Protein AF-G7KE74-F1 (afdb_monomer_lite)

pLDDT: mean 71.73, std 18.77, range [30.53, 92.88]

Radius of gyration: 24.21 Å; chains: 1; bounding box: 64×59×41 Å

Secondary structure (DSSP, 8-state):
---------------------SHHHHHHHHHTT-PPPPP--TTTTTSEEEEEGGG-TT-EEEEE-HHHHHHHHHHHHHHHHHHHHTS---

Foldseek 3Di:
DDDDDDDPDPPPPPPPPPPPPCVVVVVVCVVVVVDDDPDDDCVVVVQKDWDADVPDPVRTDIDHDPVVVVVVCVVVVVVVVVVVVPPPPD

Organism: Medicago truncatula (NCBI:txid3880)

Sequence (90 aa):
MKPNKKHGFCFLRSWQSPTPSLQPIKKYIDLHKIHPREKEELVEKKLVCIELEAGNRLLPKIYLESNVFQELCTPWKDMLVLKLLWKPLD

Structure (mmCIF, N/CA/C/O backbone):
data_AF-G7KE74-F1
#
_entry.id   AF-G7KE74-F1
#
loop_
_atom_site.group_PDB
_atom_site.id
_atom_site.type_symbol
_atom_site.label_atom_id
_atom_site.label_alt_id
_atom_site.label_comp_id
_atom_site.label_asym_id
_atom_site.lab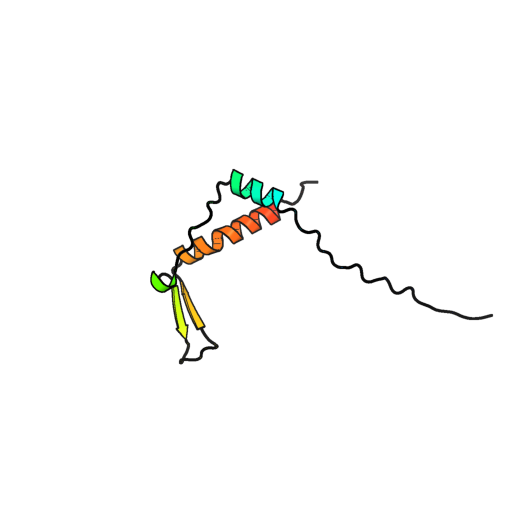el_entity_id
_atom_site.label_seq_id
_atom_site.pdbx_PDB_ins_code
_atom_site.Cartn_x
_atom_site.Cartn_y
_atom_site.Cartn_z
_atom_site.occupancy
_atom_site.B_iso_or_equiv
_atom_site.auth_seq_id
_atom_site.auth_comp_id
_atom_site.auth_asym_id
_atom_site.auth_atom_id
_atom_site.pdbx_PDB_model_num
ATOM 1 N N . MET A 1 1 ? 51.622 -44.399 16.643 1.00 30.53 1 MET A N 1
ATOM 2 C CA . MET A 1 1 ? 50.497 -44.534 17.600 1.00 30.53 1 MET A CA 1
ATOM 3 C C . MET A 1 1 ? 49.990 -43.138 17.953 1.00 30.53 1 MET A C 1
ATOM 5 O O . MET A 1 1 ? 50.829 -42.376 18.392 1.00 30.53 1 MET A O 1
ATOM 9 N N . LYS A 1 2 ? 48.683 -42.876 17.705 1.00 36.75 2 LYS A N 1
ATOM 10 C CA . LYS A 1 2 ? 47.711 -41.840 18.197 1.00 36.75 2 LYS A CA 1
ATOM 11 C C . LYS A 1 2 ? 48.185 -40.395 18.530 1.00 36.75 2 LYS A C 1
ATOM 13 O O . LYS A 1 2 ? 49.314 -40.241 18.962 1.00 36.75 2 LYS A O 1
ATOM 18 N N . PRO A 1 3 ? 47.297 -39.366 18.587 1.00 41.78 3 PRO A N 1
ATOM 19 C CA . PRO A 1 3 ? 45.934 -39.153 18.033 1.00 41.78 3 PRO A CA 1
ATOM 20 C C . PRO A 1 3 ? 45.829 -37.814 17.223 1.00 41.78 3 PRO A C 1
ATOM 22 O O . PRO A 1 3 ? 46.708 -36.972 17.297 1.00 41.78 3 PRO A O 1
ATOM 25 N N . ASN A 1 4 ? 44.910 -37.624 16.268 1.00 33.81 4 ASN A N 1
ATOM 26 C CA . ASN A 1 4 ? 43.472 -37.272 16.332 1.00 33.81 4 ASN A CA 1
ATOM 27 C C . ASN A 1 4 ? 43.117 -35.801 16.687 1.00 33.81 4 ASN A C 1
ATOM 29 O O . ASN A 1 4 ? 43.432 -35.327 17.772 1.00 33.81 4 ASN A O 1
ATOM 33 N N . LYS A 1 5 ? 42.306 -35.201 15.790 1.00 48.22 5 LYS A N 1
ATOM 34 C CA . LYS A 1 5 ? 41.381 -34.051 15.925 1.00 48.22 5 LYS A CA 1
ATOM 35 C C . LYS A 1 5 ? 41.960 -32.691 16.320 1.00 48.22 5 LYS A C 1
ATOM 37 O O . LYS A 1 5 ? 42.197 -32.463 17.496 1.00 48.22 5 LYS A O 1
ATOM 42 N N . LYS A 1 6 ? 41.861 -31.722 15.396 1.00 43.41 6 LYS A N 1
ATOM 43 C CA . LYS A 1 6 ? 40.921 -30.591 15.553 1.00 43.41 6 LYS A CA 1
ATOM 44 C C . LYS A 1 6 ? 40.282 -30.266 14.206 1.00 43.41 6 LYS A C 1
ATOM 46 O O . LYS A 1 6 ? 40.964 -30.081 13.207 1.00 43.41 6 LYS A O 1
ATOM 51 N N . HIS A 1 7 ? 38.956 -30.293 14.198 1.00 42.16 7 HIS A N 1
ATOM 52 C CA . HIS A 1 7 ? 38.126 -29.833 13.097 1.00 42.16 7 HIS A CA 1
ATOM 53 C C . HIS A 1 7 ? 38.470 -28.368 12.832 1.00 42.16 7 HIS A C 1
ATOM 55 O O . HIS A 1 7 ? 38.395 -27.545 13.746 1.00 42.16 7 HIS A O 1
ATOM 61 N N . GLY A 1 8 ? 38.876 -28.061 11.602 1.00 36.41 8 GLY A N 1
ATOM 62 C CA . GLY A 1 8 ? 38.918 -26.686 11.136 1.00 36.41 8 GLY A CA 1
ATOM 63 C C . GLY A 1 8 ? 37.491 -26.162 11.168 1.00 36.41 8 GLY A C 1
ATOM 64 O O . GLY A 1 8 ? 36.659 -26.580 10.369 1.00 36.41 8 GLY A O 1
ATOM 65 N N . PHE A 1 9 ? 37.197 -25.305 12.141 1.00 38.31 9 PHE A N 1
ATOM 66 C CA . PHE A 1 9 ? 36.018 -24.458 12.108 1.00 38.31 9 PHE A CA 1
ATOM 67 C C . PHE A 1 9 ? 36.071 -23.683 10.790 1.00 38.31 9 PHE A C 1
ATOM 69 O O . PHE A 1 9 ? 36.943 -22.834 10.605 1.00 38.31 9 PHE A O 1
ATOM 76 N N . CYS A 1 10 ? 35.171 -24.006 9.860 1.00 43.81 10 CYS A N 1
ATOM 77 C CA . CYS A 1 10 ? 34.909 -23.158 8.711 1.00 43.81 10 CYS A CA 1
ATOM 78 C C . CYS A 1 10 ? 34.462 -21.803 9.260 1.00 43.81 10 CYS A C 1
ATOM 80 O O . CYS A 1 10 ? 33.367 -21.664 9.802 1.00 43.81 10 CYS A O 1
ATOM 82 N N . PHE A 1 11 ? 35.384 -20.849 9.180 1.00 38.28 11 PHE A N 1
ATOM 83 C CA . PHE A 1 11 ? 35.214 -19.444 9.504 1.00 38.28 11 PHE A CA 1
ATOM 84 C C . PHE A 1 11 ? 33.869 -18.969 8.947 1.00 38.28 11 PHE A C 1
ATOM 86 O O . PHE A 1 11 ? 33.589 -19.188 7.764 1.00 38.28 11 PHE A O 1
ATOM 93 N N . LEU A 1 12 ? 33.034 -18.350 9.788 1.00 43.50 12 LEU A N 1
ATOM 94 C CA . LEU A 1 12 ? 31.845 -17.646 9.327 1.00 43.50 12 LEU A CA 1
ATOM 95 C C . LEU A 1 12 ? 32.281 -16.693 8.206 1.00 43.50 12 LEU A C 1
ATOM 97 O O . LEU A 1 12 ? 32.922 -15.677 8.471 1.00 43.50 12 LEU A O 1
ATOM 101 N N . 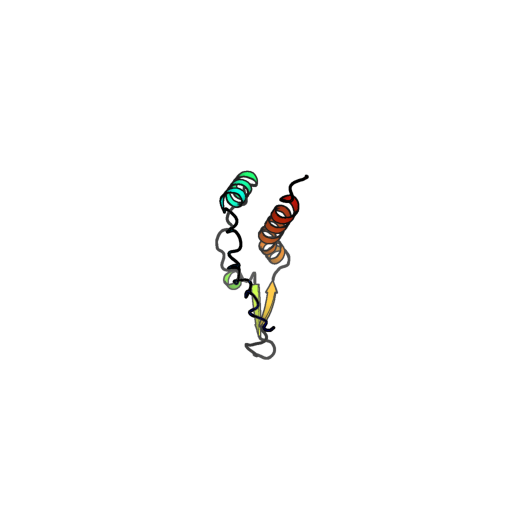ARG A 1 13 ? 31.937 -17.010 6.951 1.00 39.84 13 ARG A N 1
ATOM 102 C CA . ARG A 1 13 ? 31.852 -15.984 5.914 1.00 39.84 13 ARG A CA 1
ATOM 103 C C . ARG A 1 13 ? 30.862 -14.970 6.460 1.00 39.84 13 ARG A C 1
ATOM 105 O O . ARG A 1 13 ? 29.699 -15.313 6.679 1.00 39.84 13 ARG A O 1
ATOM 112 N N . SER A 1 14 ? 31.332 -13.752 6.707 1.00 42.97 14 SER A N 1
ATOM 113 C CA . SER A 1 14 ? 30.438 -12.616 6.834 1.00 42.97 14 SER A CA 1
ATOM 114 C C . SER A 1 14 ? 29.481 -12.693 5.650 1.00 42.97 14 SER A C 1
ATOM 116 O O . SER A 1 14 ? 29.890 -12.708 4.488 1.00 42.97 14 SER A O 1
ATOM 118 N N . TRP A 1 15 ? 28.190 -12.812 5.932 1.00 38.03 15 TRP A N 1
ATOM 119 C CA . TRP A 1 15 ? 27.159 -12.529 4.947 1.00 38.03 15 TRP A CA 1
ATOM 120 C C . TRP A 1 15 ? 27.186 -11.017 4.692 1.00 38.03 15 TRP A C 1
ATOM 122 O O . TRP A 1 15 ? 26.292 -10.280 5.092 1.00 38.03 15 TRP A O 1
ATOM 132 N N . GLN A 1 16 ? 28.252 -10.517 4.065 1.00 43.56 16 GLN A N 1
ATOM 133 C CA . GLN A 1 16 ? 28.156 -9.283 3.308 1.00 43.56 16 GLN A CA 1
ATOM 134 C C . GLN A 1 16 ? 27.419 -9.651 2.030 1.00 43.56 16 GLN A C 1
ATOM 136 O O . GLN A 1 16 ? 28.015 -10.083 1.044 1.00 43.56 16 GLN A O 1
ATOM 141 N N . SER A 1 17 ? 26.092 -9.524 2.077 1.00 48.56 17 SER A N 1
ATOM 142 C CA . SER A 1 17 ? 25.290 -9.419 0.865 1.00 48.56 17 SER A CA 1
ATOM 143 C C . SER A 1 17 ? 25.975 -8.387 -0.034 1.00 48.56 17 SER A C 1
ATOM 145 O O . SER A 1 17 ? 26.257 -7.290 0.460 1.00 48.56 17 SER A O 1
ATOM 147 N N . PRO A 1 18 ? 26.296 -8.700 -1.302 1.00 49.44 18 PRO A N 1
ATOM 148 C CA . PRO A 1 18 ? 26.853 -7.700 -2.196 1.00 49.44 18 PRO A CA 1
ATOM 149 C C . PRO A 1 18 ? 25.867 -6.540 -2.223 1.00 49.44 18 PRO A C 1
ATOM 151 O O . PRO A 1 18 ? 24.700 -6.741 -2.559 1.00 49.44 18 PRO A O 1
ATOM 154 N N . THR A 1 19 ? 26.306 -5.354 -1.798 1.00 50.66 19 THR A N 1
ATOM 155 C CA . THR A 1 19 ? 25.492 -4.146 -1.878 1.00 50.66 19 THR A CA 1
ATOM 156 C C . THR A 1 19 ? 25.103 -4.007 -3.345 1.00 50.66 19 THR A C 1
ATOM 158 O O . THR A 1 19 ? 26.000 -3.815 -4.172 1.00 50.66 19 THR A O 1
ATOM 161 N N . PRO A 1 20 ? 23.822 -4.180 -3.723 1.00 56.12 20 PRO A N 1
ATOM 162 C CA . PRO A 1 20 ? 23.447 -4.003 -5.109 1.00 56.12 20 PRO A CA 1
ATOM 163 C C . PRO A 1 20 ? 23.788 -2.557 -5.445 1.00 56.12 20 PRO A C 1
ATOM 165 O O . PRO A 1 20 ? 23.329 -1.630 -4.775 1.00 56.12 20 PRO A O 1
ATOM 168 N N . SER A 1 21 ? 24.676 -2.376 -6.423 1.00 60.69 21 SER A N 1
ATOM 169 C CA . SER A 1 21 ? 25.010 -1.053 -6.936 1.00 60.69 21 SER A CA 1
ATOM 170 C C . SER A 1 21 ? 23.700 -0.310 -7.197 1.00 60.69 21 SER A C 1
ATOM 172 O O . SER A 1 21 ? 22.816 -0.852 -7.849 1.00 60.69 21 SER A O 1
ATOM 174 N N . LEU A 1 22 ? 23.540 0.900 -6.656 1.00 57.16 22 LEU A N 1
ATOM 175 C CA . LEU A 1 22 ? 22.333 1.719 -6.855 1.00 57.16 22 LEU A CA 1
ATOM 176 C C . LEU A 1 22 ? 22.259 2.310 -8.278 1.00 57.16 22 LEU A C 1
ATOM 178 O O . LEU A 1 22 ? 21.216 2.811 -8.696 1.00 57.16 22 LEU A O 1
ATOM 182 N N . GLN A 1 23 ? 23.360 2.231 -9.032 1.00 62.03 23 GLN A N 1
ATOM 183 C CA . GLN A 1 23 ? 23.510 2.770 -10.388 1.00 62.03 23 GLN A CA 1
ATOM 184 C C . GLN A 1 23 ? 22.473 2.219 -11.390 1.00 62.03 23 GLN A C 1
ATOM 186 O O . GLN A 1 23 ? 21.882 3.011 -12.126 1.00 62.03 23 GLN A O 1
ATOM 191 N N . PRO A 1 24 ? 22.184 0.901 -11.435 1.00 62.81 24 PRO A N 1
ATOM 192 C CA . PRO A 1 24 ? 21.246 0.340 -12.400 1.00 62.81 24 PRO A CA 1
ATOM 193 C C . PRO A 1 24 ? 19.794 0.714 -12.102 1.00 62.81 24 PRO A C 1
ATOM 195 O O . PRO A 1 24 ? 19.029 0.968 -13.028 1.00 62.81 24 PRO A O 1
ATOM 198 N N . ILE A 1 25 ? 19.428 0.808 -10.819 1.00 66.12 25 ILE A N 1
ATOM 199 C CA . ILE A 1 25 ? 18.087 1.229 -10.393 1.00 66.12 25 ILE A CA 1
ATOM 200 C C . ILE A 1 25 ? 17.852 2.682 -10.812 1.00 66.12 25 ILE A C 1
ATOM 202 O O . ILE A 1 25 ? 16.811 2.992 -11.385 1.00 66.12 25 ILE A O 1
ATOM 206 N N . LYS A 1 26 ? 18.848 3.555 -10.612 1.00 68.00 26 LYS A N 1
ATOM 207 C CA . LYS A 1 26 ? 18.767 4.959 -11.027 1.00 68.00 26 LYS A CA 1
ATOM 208 C C . LYS A 1 26 ? 18.589 5.108 -12.543 1.00 68.00 26 LYS A C 1
ATOM 210 O O . LYS A 1 26 ? 17.668 5.787 -12.977 1.00 68.00 26 LYS A O 1
ATOM 215 N N . LYS A 1 27 ? 19.373 4.374 -13.342 1.00 71.81 27 LYS A N 1
ATOM 216 C CA . LYS A 1 27 ? 19.243 4.371 -14.810 1.00 71.81 27 LYS A CA 1
ATOM 217 C C . LYS A 1 27 ? 17.859 3.909 -15.288 1.00 71.81 27 LYS A C 1
ATOM 219 O O . LYS A 1 27 ? 17.346 4.454 -16.258 1.00 71.81 27 LYS A O 1
ATOM 224 N N . TYR A 1 28 ? 17.256 2.916 -14.633 1.00 69.06 28 TYR A N 1
ATOM 225 C CA . TYR A 1 28 ? 15.913 2.446 -14.984 1.00 69.06 28 TYR A CA 1
ATOM 226 C C . TYR A 1 28 ? 14.822 3.452 -14.607 1.00 69.06 28 TYR A C 1
ATOM 228 O O . TYR A 1 28 ? 13.931 3.701 -15.414 1.00 69.06 28 TYR A O 1
ATOM 236 N N . ILE A 1 29 ? 14.916 4.061 -13.419 1.00 71.56 29 ILE A N 1
ATOM 237 C CA . ILE A 1 29 ? 14.017 5.142 -12.983 1.00 71.56 29 ILE A CA 1
ATOM 238 C C . ILE A 1 29 ? 14.034 6.288 -14.003 1.00 71.56 29 ILE A C 1
ATOM 240 O O . ILE A 1 29 ? 12.969 6.744 -14.420 1.00 71.56 29 ILE A O 1
ATOM 244 N N . ASP A 1 30 ? 15.224 6.684 -14.461 1.00 72.81 30 ASP A N 1
ATOM 245 C CA . ASP A 1 30 ? 15.402 7.751 -15.451 1.00 72.81 30 ASP A CA 1
ATOM 246 C C . ASP A 1 30 ? 14.856 7.353 -16.841 1.00 72.81 30 ASP A C 1
ATOM 248 O O . ASP A 1 30 ? 14.186 8.151 -17.498 1.00 72.81 30 ASP A O 1
ATOM 252 N N . LEU A 1 31 ? 15.087 6.108 -17.284 1.00 70.38 31 LEU A N 1
ATOM 253 C CA . LEU A 1 31 ? 14.626 5.593 -18.583 1.00 70.38 31 LEU A CA 1
ATOM 254 C C . LEU A 1 31 ? 13.097 5.459 -18.651 1.00 70.38 31 LEU A C 1
ATOM 256 O O . LEU A 1 31 ? 12.478 5.844 -19.643 1.00 70.38 31 LEU A O 1
ATOM 260 N N . HIS A 1 32 ? 12.489 4.923 -17.593 1.00 67.69 32 HIS A N 1
ATOM 261 C CA . HIS A 1 32 ? 11.044 4.701 -17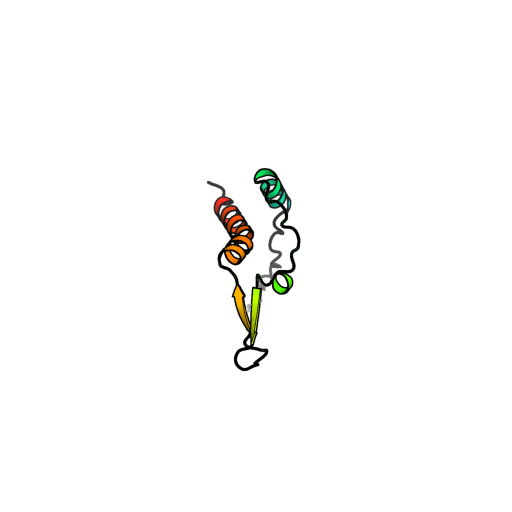.505 1.00 67.69 32 HIS A CA 1
ATOM 262 C C . HIS A 1 32 ? 10.286 5.921 -16.979 1.00 67.69 32 HIS A C 1
ATOM 264 O O . HIS A 1 32 ? 9.067 5.859 -16.830 1.00 67.69 32 HIS A O 1
ATOM 270 N N . LYS A 1 33 ? 10.994 7.035 -16.729 1.00 67.94 33 LYS A N 1
ATOM 271 C CA . LYS A 1 33 ? 10.440 8.274 -16.171 1.00 67.94 33 LYS A CA 1
ATOM 272 C C . LYS A 1 33 ? 9.576 7.996 -14.941 1.00 67.94 33 LYS A C 1
ATOM 274 O O . LYS A 1 33 ? 8.504 8.588 -14.807 1.00 67.94 33 LYS A O 1
ATOM 279 N N . ILE A 1 34 ? 10.021 7.087 -14.068 1.00 67.44 34 ILE A N 1
ATOM 280 C CA . ILE A 1 34 ? 9.323 6.807 -12.811 1.00 67.44 34 ILE A CA 1
ATOM 281 C C . ILE A 1 34 ? 9.394 8.096 -12.000 1.00 67.44 34 ILE A C 1
ATOM 283 O O . ILE A 1 34 ? 10.425 8.421 -11.411 1.00 67.44 34 ILE A O 1
ATOM 287 N N . HIS A 1 35 ? 8.321 8.880 -12.055 1.00 64.94 35 HIS A N 1
ATOM 288 C CA . HIS A 1 35 ? 8.288 10.168 -11.395 1.00 64.94 35 HIS A CA 1
ATOM 289 C C . HIS A 1 35 ? 8.226 9.914 -9.890 1.00 64.94 35 HIS A C 1
ATOM 291 O O . HIS A 1 35 ? 7.369 9.144 -9.443 1.00 64.94 35 HIS A O 1
ATOM 297 N N . PRO A 1 36 ? 9.115 10.528 -9.094 1.00 67.75 36 PRO A N 1
ATOM 298 C CA . PRO A 1 36 ? 8.954 10.525 -7.652 1.00 67.75 36 PRO A CA 1
ATOM 299 C C . PRO A 1 36 ? 7.560 11.072 -7.337 1.00 67.75 36 PRO A C 1
ATOM 301 O O . PRO A 1 36 ? 7.239 12.200 -7.709 1.00 67.75 36 PRO A O 1
ATOM 304 N N . ARG A 1 37 ? 6.713 10.257 -6.703 1.00 71.44 37 ARG A N 1
ATOM 305 C CA . ARG A 1 37 ? 5.389 10.705 -6.265 1.00 71.44 37 ARG A CA 1
ATOM 306 C C . ARG A 1 37 ? 5.588 11.792 -5.216 1.00 71.44 37 ARG A C 1
ATOM 308 O O . ARG A 1 37 ? 6.402 11.624 -4.304 1.00 71.44 37 ARG A O 1
ATOM 315 N N . GLU A 1 38 ? 4.846 12.887 -5.335 1.00 80.25 38 GLU A N 1
ATOM 316 C CA . GLU A 1 38 ? 4.824 13.900 -4.286 1.00 80.25 38 GLU A CA 1
ATOM 317 C C . GLU A 1 38 ? 4.354 13.271 -2.970 1.00 80.25 38 GLU A C 1
ATOM 319 O O . GLU A 1 38 ? 3.532 12.347 -2.940 1.00 80.25 38 GLU A O 1
ATOM 324 N N . LYS A 1 39 ? 4.926 13.737 -1.859 1.00 83.06 39 LYS A N 1
ATOM 325 C CA . LYS A 1 39 ? 4.513 13.276 -0.538 1.00 83.06 39 LYS A CA 1
ATOM 326 C C . LYS A 1 39 ? 3.111 13.815 -0.270 1.00 83.06 39 LYS A C 1
ATOM 328 O O . LYS A 1 39 ? 2.925 15.020 -0.167 1.00 83.06 39 LYS A O 1
ATOM 333 N N . GLU A 1 40 ? 2.153 12.914 -0.107 1.00 83.62 40 GLU A N 1
ATOM 334 C CA . GLU A 1 40 ? 0.763 13.266 0.171 1.00 83.62 40 GLU A CA 1
ATOM 335 C C . GLU A 1 40 ? 0.322 12.743 1.535 1.00 83.62 40 GLU A C 1
ATOM 337 O O . GLU A 1 40 ? 0.641 11.610 1.906 1.00 83.62 40 GLU A O 1
ATOM 342 N N . GLU A 1 41 ? -0.460 13.540 2.264 1.00 87.00 41 GLU A N 1
ATOM 343 C CA . GLU A 1 41 ? -1.114 13.087 3.487 1.00 87.00 41 GLU A CA 1
ATOM 344 C C . GLU A 1 41 ? -2.447 12.396 3.160 1.00 87.00 41 GLU A C 1
ATOM 346 O O . GLU A 1 41 ? -3.483 13.024 2.949 1.00 87.00 41 GLU A O 1
ATOM 351 N N . LEU A 1 42 ? -2.422 11.064 3.096 1.00 88.56 42 LEU A N 1
ATOM 352 C CA . LEU A 1 42 ? -3.587 10.266 2.696 1.00 88.56 42 LEU A CA 1
ATOM 353 C C . LEU A 1 42 ? -4.715 10.251 3.741 1.00 88.56 42 LEU A C 1
ATOM 355 O O . LEU A 1 42 ? -5.878 10.065 3.384 1.00 88.56 42 LEU A O 1
ATOM 359 N N . VAL A 1 43 ? -4.374 10.442 5.019 1.00 87.12 43 VAL A N 1
ATOM 360 C CA . VAL A 1 43 ? -5.342 10.479 6.126 1.00 87.12 43 VAL A CA 1
ATOM 361 C C . VAL A 1 43 ? -6.119 11.793 6.104 1.00 87.12 43 VAL A C 1
ATOM 363 O O . VAL A 1 43 ? -7.348 11.772 6.125 1.00 87.12 43 VAL A O 1
ATOM 366 N N . GLU A 1 44 ? -5.426 12.928 5.973 1.00 88.06 44 GLU A N 1
ATOM 367 C CA . GLU A 1 44 ? -6.054 14.249 5.845 1.00 88.06 44 GLU A CA 1
ATOM 368 C C . GLU A 1 44 ? -6.965 14.323 4.612 1.00 88.06 44 GLU A C 1
ATOM 370 O O . GLU A 1 44 ? -8.110 14.771 4.706 1.00 88.06 44 GLU A O 1
ATOM 375 N N . LYS A 1 4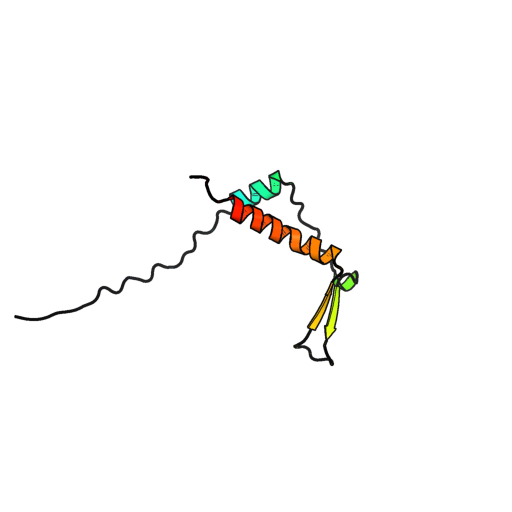5 ? -6.511 13.781 3.473 1.00 87.19 45 LYS A N 1
ATOM 376 C CA . LYS A 1 45 ? -7.313 13.692 2.241 1.00 87.19 45 LYS A CA 1
ATOM 377 C C . LYS A 1 45 ? -8.455 12.665 2.309 1.00 87.19 45 LYS A C 1
ATOM 379 O O . LYS A 1 45 ? -9.189 12.526 1.333 1.00 87.19 45 LYS A O 1
ATOM 384 N N . LYS A 1 46 ? -8.617 11.939 3.425 1.00 85.44 46 LYS A N 1
ATOM 385 C CA . LYS A 1 46 ? -9.612 10.862 3.618 1.00 85.44 46 LYS A CA 1
ATOM 386 C C . LYS A 1 46 ? -9.543 9.745 2.568 1.00 85.44 46 LYS A C 1
ATOM 388 O O . LYS A 1 46 ? -10.523 9.045 2.339 1.00 85.44 46 LYS A O 1
ATOM 393 N N . LEU A 1 47 ? -8.376 9.561 1.955 1.00 85.62 47 LEU A N 1
ATOM 394 C CA . LEU A 1 47 ? -8.099 8.465 1.021 1.00 85.62 47 LEU A CA 1
ATOM 395 C C . LEU A 1 47 ? -7.777 7.159 1.762 1.00 85.62 47 LEU A C 1
ATOM 397 O O . LEU A 1 47 ? -7.842 6.070 1.189 1.00 85.62 47 LEU A O 1
ATOM 401 N N . VAL A 1 48 ? -7.426 7.282 3.045 1.00 89.25 48 VAL A N 1
ATOM 402 C CA . VAL A 1 48 ? -7.185 6.178 3.971 1.00 89.25 48 VAL A CA 1
ATOM 403 C C . VAL A 1 48 ? -7.966 6.416 5.251 1.00 89.25 48 VAL A C 1
ATOM 405 O O . VAL A 1 48 ? -7.850 7.477 5.863 1.00 89.25 48 VAL A O 1
ATOM 408 N N . CYS A 1 49 ? -8.716 5.406 5.680 1.00 90.06 49 CYS A N 1
ATOM 409 C CA . CYS A 1 49 ? -9.368 5.379 6.983 1.00 90.06 49 CYS A CA 1
ATOM 410 C C . CYS A 1 49 ? -8.740 4.283 7.845 1.00 90.06 49 CYS A C 1
ATOM 412 O O . CYS A 1 49 ? -8.490 3.177 7.366 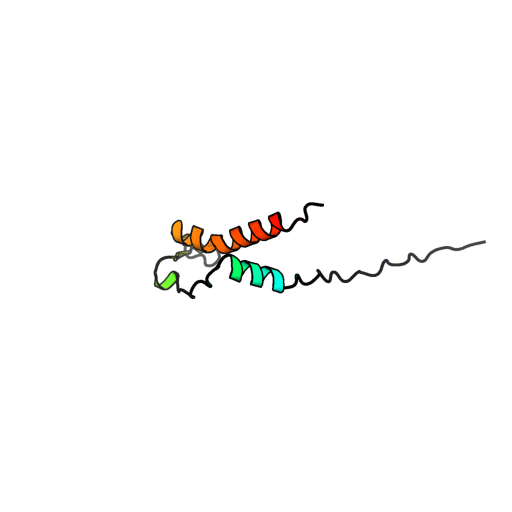1.00 90.06 49 CYS A O 1
ATOM 414 N N . ILE A 1 50 ? -8.489 4.588 9.116 1.00 90.06 50 ILE A N 1
ATOM 415 C CA . ILE A 1 50 ? -7.987 3.629 10.098 1.00 90.06 50 ILE A CA 1
ATOM 416 C C . ILE A 1 50 ? -9.015 3.555 11.219 1.00 90.06 50 ILE A C 1
ATOM 418 O O . ILE A 1 50 ? -9.217 4.523 11.951 1.00 90.06 50 ILE A O 1
ATOM 422 N N . GLU A 1 51 ? -9.652 2.402 11.358 1.00 90.75 51 GLU A N 1
ATOM 423 C CA . GLU A 1 51 ? -10.570 2.096 12.450 1.00 90.75 51 GLU A CA 1
ATOM 424 C C . GLU A 1 51 ? -9.887 1.161 13.448 1.00 90.75 51 GLU A C 1
ATOM 426 O O . GLU A 1 51 ? -9.033 0.361 13.078 1.00 90.75 51 GLU A O 1
ATOM 431 N N . LEU A 1 52 ? -10.261 1.239 14.723 1.00 90.19 52 LEU A N 1
ATOM 432 C CA . LEU A 1 52 ? -9.808 0.289 15.738 1.00 90.19 52 LEU A CA 1
ATOM 433 C C . LEU A 1 52 ? -10.944 -0.668 16.057 1.00 90.19 52 LEU A C 1
ATOM 435 O O . LEU A 1 52 ? -12.010 -0.242 16.509 1.00 90.19 52 LEU A O 1
ATOM 439 N N . GLU A 1 53 ? -10.714 -1.960 15.861 1.00 88.25 53 GLU A N 1
ATOM 440 C CA . GLU A 1 53 ? -11.732 -2.964 16.142 1.00 88.25 53 GLU A CA 1
ATOM 441 C C . GLU A 1 53 ? -12.021 -3.011 17.651 1.00 88.25 53 GLU A C 1
ATOM 443 O O . GLU A 1 53 ? -11.127 -3.251 18.461 1.00 88.25 53 GLU A O 1
ATOM 448 N N . ALA A 1 54 ? -13.262 -2.696 18.043 1.00 86.75 54 ALA A N 1
ATOM 449 C CA . ALA A 1 54 ? -13.685 -2.560 19.443 1.00 86.75 54 ALA A CA 1
ATOM 450 C C . ALA A 1 54 ? -12.818 -1.593 20.287 1.00 86.75 54 ALA A C 1
ATOM 452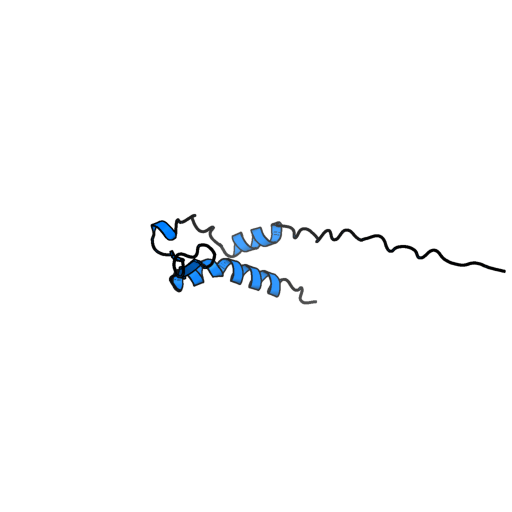 O O . ALA A 1 54 ? -12.687 -1.755 21.500 1.00 86.75 54 ALA A O 1
ATOM 453 N N . GLY A 1 55 ? -12.191 -0.594 19.652 1.00 87.06 55 GLY A N 1
ATOM 454 C CA . GLY A 1 55 ? -11.262 0.321 20.325 1.00 87.06 55 GLY A CA 1
ATOM 455 C C . GLY A 1 55 ? -9.907 -0.307 20.681 1.00 87.06 55 GLY A C 1
ATOM 456 O O . GLY A 1 55 ? -9.085 0.336 21.341 1.00 87.06 55 GLY A O 1
ATOM 457 N N . ASN A 1 56 ? -9.639 -1.539 20.238 1.00 90.38 56 ASN A N 1
ATOM 458 C CA . ASN A 1 56 ? -8.368 -2.207 20.461 1.00 90.38 56 ASN A CA 1
ATOM 459 C C . ASN A 1 56 ? -7.285 -1.613 19.553 1.00 90.38 56 ASN A C 1
ATOM 461 O O . ASN A 1 56 ? -7.287 -1.786 18.336 1.00 90.38 56 ASN A O 1
ATOM 465 N N . ARG A 1 57 ? -6.304 -0.952 20.169 1.00 87.19 57 ARG A N 1
ATOM 466 C CA . ARG A 1 57 ? -5.169 -0.324 19.474 1.00 87.19 57 ARG A CA 1
ATOM 467 C C . ARG A 1 57 ? -4.254 -1.319 18.753 1.00 87.19 57 ARG A C 1
ATOM 469 O O . ARG A 1 57 ? -3.471 -0.899 17.910 1.00 87.19 57 ARG A O 1
ATOM 476 N N . LEU A 1 58 ? -4.332 -2.608 19.085 1.00 90.88 58 LEU A N 1
ATOM 477 C CA . LEU A 1 58 ? -3.539 -3.665 18.452 1.00 90.88 58 LEU A CA 1
ATOM 478 C C . LEU A 1 58 ? -4.205 -4.244 17.199 1.00 90.88 58 LEU A C 1
ATOM 480 O O . LEU A 1 58 ? -3.561 -5.000 16.477 1.00 90.88 58 LEU A O 1
ATOM 484 N N . LEU A 1 59 ? -5.466 -3.888 16.937 1.00 89.19 59 LEU A N 1
ATOM 485 C CA . LEU A 1 59 ? -6.243 -4.378 15.799 1.00 89.19 59 LEU A CA 1
ATOM 486 C C . LEU A 1 59 ? -6.729 -3.209 14.927 1.00 89.19 59 LEU A C 1
ATOM 488 O O . LEU A 1 59 ? -7.931 -2.929 14.867 1.00 89.19 59 LEU A O 1
ATOM 492 N N . PRO A 1 60 ? -5.804 -2.483 14.269 1.00 92.88 60 PRO A N 1
ATOM 493 C CA . PRO A 1 60 ? -6.182 -1.464 13.309 1.00 92.88 60 PRO A CA 1
ATOM 494 C C . PRO A 1 60 ? -6.722 -2.114 12.034 1.00 92.88 60 PRO A C 1
ATOM 496 O O . PRO A 1 60 ? -6.071 -2.951 11.405 1.00 92.88 60 PRO A O 1
ATOM 499 N N . LYS A 1 61 ? -7.902 -1.672 11.622 1.00 91.38 61 LYS A N 1
ATOM 500 C CA . LYS A 1 61 ? -8.532 -2.018 10.358 1.00 91.38 61 LYS A CA 1
ATOM 501 C C . LYS A 1 61 ? -8.389 -0.840 9.406 1.00 91.38 61 LYS A C 1
ATOM 503 O O . LYS A 1 61 ? -8.897 0.248 9.661 1.00 91.38 61 LYS A O 1
ATOM 508 N N . ILE A 1 62 ? -7.644 -1.056 8.330 1.00 91.38 62 ILE A N 1
ATOM 509 C CA . ILE A 1 62 ? -7.314 -0.015 7.359 1.00 91.38 62 ILE A CA 1
ATOM 510 C C . ILE A 1 62 ? -8.220 -0.184 6.145 1.00 91.38 62 ILE A C 1
ATOM 512 O O . ILE A 1 62 ? -8.272 -1.262 5.553 1.00 91.38 62 ILE A O 1
ATOM 516 N N . TYR A 1 63 ? -8.896 0.890 5.759 1.00 90.81 63 TYR A N 1
ATOM 517 C CA . TYR A 1 63 ? -9.674 0.971 4.531 1.00 90.81 63 TYR A CA 1
ATOM 518 C C . TYR A 1 63 ? -8.972 1.927 3.578 1.00 90.81 63 TYR A C 1
ATOM 520 O O . TYR A 1 63 ? -8.660 3.066 3.928 1.00 90.81 63 TYR A O 1
ATOM 528 N N . LEU A 1 64 ? -8.716 1.436 2.375 1.00 91.25 64 LEU A N 1
ATOM 529 C CA . LEU A 1 64 ? -8.080 2.161 1.288 1.00 91.25 64 LEU A CA 1
ATOM 530 C C . LEU A 1 64 ? -8.989 2.077 0.073 1.00 91.25 64 LEU A C 1
ATOM 532 O O . LEU A 1 64 ? -9.545 1.012 -0.214 1.00 91.25 64 LEU A O 1
ATOM 536 N N . GLU A 1 65 ? -9.094 3.171 -0.671 1.00 88.50 65 GLU A N 1
ATOM 537 C CA . GLU A 1 65 ? -9.667 3.100 -2.009 1.00 88.50 65 GLU A CA 1
ATOM 538 C C . GLU A 1 65 ? -8.794 2.194 -2.896 1.00 88.50 65 GLU A C 1
ATOM 540 O O . GLU A 1 65 ? -7.560 2.223 -2.834 1.00 88.50 65 GLU A O 1
ATOM 545 N N . SER A 1 66 ? -9.427 1.376 -3.738 1.00 88.69 66 SER A N 1
ATOM 546 C CA . SER A 1 66 ? -8.739 0.417 -4.611 1.00 88.69 66 SER A CA 1
ATOM 547 C C . SER A 1 66 ? -7.729 1.086 -5.547 1.00 88.69 66 SER A C 1
ATOM 549 O O . SER A 1 66 ? -6.647 0.539 -5.767 1.00 88.69 66 SER A O 1
ATOM 551 N N . ASN A 1 67 ? -8.052 2.276 -6.055 1.00 89.38 67 ASN A N 1
ATOM 552 C CA . ASN A 1 67 ? -7.175 3.060 -6.924 1.00 89.38 67 ASN A CA 1
ATOM 553 C C . ASN A 1 67 ? -5.905 3.500 -6.186 1.00 89.38 67 ASN A C 1
ATOM 555 O O . ASN A 1 67 ? -4.797 3.250 -6.654 1.00 89.38 67 ASN A O 1
ATOM 559 N N . VAL A 1 68 ? -6.059 4.049 -4.979 1.00 88.56 68 VAL A N 1
ATOM 560 C CA . VAL A 1 68 ? -4.939 4.471 -4.124 1.00 88.56 68 VAL A CA 1
ATOM 561 C C . VAL A 1 68 ? -4.054 3.275 -3.773 1.00 88.56 68 VAL A C 1
ATOM 563 O O . VAL A 1 68 ? -2.829 3.358 -3.839 1.00 88.56 68 VAL A O 1
ATOM 566 N N . PHE A 1 69 ? -4.652 2.123 -3.462 1.00 89.50 69 PHE A N 1
ATOM 567 C CA . PHE A 1 69 ? -3.892 0.901 -3.208 1.00 89.50 69 PHE A CA 1
ATOM 568 C C . PHE A 1 69 ? -3.091 0.440 -4.437 1.00 89.50 69 PHE A C 1
ATOM 570 O O . PHE A 1 69 ? -1.922 0.071 -4.305 1.00 89.50 69 PHE A O 1
ATOM 577 N N . GLN A 1 70 ? -3.691 0.476 -5.631 1.00 89.69 70 GLN A N 1
ATOM 578 C CA . GLN A 1 70 ? -3.006 0.140 -6.884 1.00 89.69 70 GLN A CA 1
ATOM 579 C C . GLN A 1 70 ? -1.809 1.063 -7.125 1.00 89.69 70 GLN A C 1
ATOM 581 O O . GLN A 1 70 ? -0.720 0.557 -7.397 1.00 89.69 70 GLN A O 1
ATOM 586 N N . GLU A 1 71 ? -1.988 2.376 -6.957 1.00 87.00 71 GLU A N 1
ATOM 587 C CA . GLU A 1 71 ? -0.914 3.367 -7.088 1.00 87.00 71 GLU A CA 1
ATOM 588 C C . GLU A 1 71 ? 0.241 3.102 -6.119 1.00 87.00 71 GLU A C 1
ATOM 590 O O . GLU A 1 71 ? 1.403 3.090 -6.528 1.00 87.00 71 GLU A O 1
ATOM 595 N N . LEU A 1 72 ? -0.066 2.830 -4.846 1.00 87.19 72 LEU A N 1
ATOM 596 C CA . LEU A 1 72 ? 0.938 2.512 -3.826 1.00 87.19 72 LEU A CA 1
ATOM 597 C C . LEU A 1 72 ? 1.692 1.207 -4.130 1.00 87.19 72 LEU A C 1
ATOM 599 O O . LEU A 1 72 ? 2.847 1.045 -3.729 1.00 87.19 72 LEU A O 1
ATOM 603 N N . CYS A 1 73 ? 1.060 0.280 -4.850 1.00 89.25 73 CYS A N 1
ATOM 604 C CA . CYS A 1 73 ? 1.659 -0.991 -5.247 1.00 89.25 73 CYS A CA 1
ATOM 605 C C . CYS A 1 73 ? 2.536 -0.892 -6.506 1.00 89.25 73 CYS A C 1
ATOM 607 O O . CYS A 1 73 ? 3.381 -1.766 -6.712 1.00 89.25 73 CYS A O 1
ATOM 609 N N . THR A 1 74 ? 2.363 0.129 -7.349 1.00 85.56 74 THR A N 1
ATOM 610 C CA . THR A 1 74 ? 3.086 0.271 -8.627 1.00 85.56 74 THR A CA 1
ATOM 611 C C . THR A 1 74 ? 4.613 0.219 -8.474 1.00 85.56 74 THR A C 1
ATOM 613 O O . THR A 1 74 ? 5.224 -0.620 -9.137 1.00 85.56 74 THR A O 1
ATOM 616 N N . PRO A 1 75 ? 5.254 0.956 -7.541 1.00 83.25 75 PRO A N 1
ATOM 617 C CA . PRO A 1 75 ? 6.711 0.897 -7.381 1.00 83.25 75 PRO A CA 1
ATOM 618 C C . PRO A 1 75 ? 7.229 -0.503 -7.019 1.00 83.25 75 PRO A C 1
ATOM 620 O O . PRO A 1 75 ? 8.307 -0.914 -7.449 1.00 83.25 75 PRO A O 1
ATOM 623 N N . TRP A 1 76 ? 6.452 -1.265 -6.241 1.00 85.06 76 TRP A N 1
ATOM 624 C CA . TRP A 1 76 ? 6.797 -2.639 -5.874 1.00 85.06 76 TRP A CA 1
ATOM 625 C C . TRP A 1 76 ? 6.666 -3.594 -7.061 1.00 85.06 76 TRP A C 1
ATOM 627 O O . TRP A 1 76 ? 7.523 -4.461 -7.236 1.00 85.06 76 TRP A O 1
ATOM 637 N N . LYS A 1 77 ? 5.634 -3.418 -7.897 1.00 85.62 77 LYS A N 1
ATOM 638 C CA . LYS A 1 77 ? 5.470 -4.172 -9.150 1.00 85.62 77 LYS A CA 1
ATOM 639 C C . LYS A 1 77 ? 6.629 -3.895 -10.107 1.00 85.62 77 LYS A C 1
ATOM 641 O O . LYS A 1 77 ? 7.232 -4.844 -10.603 1.00 85.62 77 LYS A O 1
ATOM 646 N N . ASP A 1 78 ? 7.000 -2.631 -10.289 1.00 82.00 78 ASP A N 1
ATOM 647 C CA . ASP A 1 78 ? 8.116 -2.240 -11.157 1.00 82.00 78 ASP A CA 1
ATOM 648 C C . ASP A 1 78 ? 9.444 -2.828 -10.667 1.00 82.00 78 ASP A C 1
ATOM 650 O O . ASP A 1 78 ? 10.224 -3.375 -11.451 1.00 82.00 78 ASP A O 1
ATOM 654 N N . MET A 1 79 ? 9.685 -2.802 -9.351 1.00 83.12 79 MET A N 1
ATOM 655 C CA . MET A 1 79 ? 10.876 -3.416 -8.764 1.00 83.12 79 MET A CA 1
ATOM 656 C C . MET A 1 79 ? 10.892 -4.943 -8.929 1.00 83.12 79 MET A C 1
ATOM 658 O O . MET A 1 79 ? 11.961 -5.527 -9.125 1.00 83.12 79 MET A O 1
ATOM 662 N N . LEU A 1 80 ? 9.736 -5.606 -8.855 1.00 85.81 80 LEU A N 1
ATOM 663 C CA . LEU A 1 80 ? 9.633 -7.043 -9.116 1.00 85.81 80 LEU A CA 1
ATOM 664 C C . LEU A 1 80 ? 9.946 -7.367 -10.577 1.00 85.81 80 LEU A C 1
ATOM 666 O O . LEU A 1 80 ? 10.743 -8.269 -10.828 1.00 85.81 80 LEU A O 1
ATOM 670 N N . VAL A 1 81 ? 9.386 -6.612 -11.525 1.00 83.44 81 VAL A N 1
ATOM 671 C CA . VAL A 1 81 ? 9.683 -6.753 -12.959 1.00 83.44 81 VAL A CA 1
ATOM 672 C C . VAL A 1 81 ? 11.181 -6.595 -13.205 1.00 83.44 81 VAL A C 1
ATOM 674 O O . VAL A 1 81 ? 11.797 -7.472 -13.805 1.00 83.44 81 VAL A O 1
ATOM 677 N N . LEU A 1 82 ? 11.793 -5.551 -12.645 1.00 80.25 82 LEU A N 1
ATOM 678 C CA . LEU A 1 82 ? 13.239 -5.348 -12.687 1.00 80.25 82 LEU A CA 1
ATOM 679 C C . LEU A 1 82 ? 14.024 -6.542 -12.149 1.00 80.25 82 LEU A C 1
ATOM 681 O O . LEU A 1 82 ? 14.943 -7.025 -12.805 1.00 80.25 82 LEU A O 1
ATOM 685 N N . LYS A 1 83 ? 13.677 -7.030 -10.954 1.00 82.38 83 LYS A N 1
ATOM 686 C CA . LYS A 1 83 ? 14.394 -8.148 -10.330 1.00 82.38 83 LYS A CA 1
ATOM 687 C C . LYS A 1 83 ? 14.267 -9.451 -11.111 1.00 82.38 83 LYS A C 1
ATOM 689 O O . LYS A 1 83 ? 15.211 -10.237 -11.108 1.00 82.38 83 LYS A O 1
ATOM 694 N N . LEU A 1 84 ? 13.122 -9.691 -11.743 1.00 83.50 84 LEU A N 1
ATOM 695 C CA . LEU A 1 84 ? 12.882 -10.899 -12.528 1.00 83.50 84 LEU A CA 1
ATOM 696 C C . LEU A 1 84 ? 13.560 -10.829 -13.901 1.00 83.50 84 LEU A C 1
ATOM 698 O O . LEU A 1 84 ? 14.157 -11.816 -14.327 1.00 83.50 84 LEU A O 1
ATOM 702 N N . LEU A 1 85 ? 13.520 -9.668 -14.559 1.00 75.69 85 LEU A N 1
ATOM 703 C CA . LEU A 1 85 ? 14.156 -9.439 -15.861 1.00 75.69 85 LEU A CA 1
ATOM 704 C C . LEU A 1 85 ? 15.680 -9.280 -15.775 1.00 75.69 85 LEU A C 1
ATOM 706 O O . LEU A 1 85 ? 16.361 -9.430 -16.781 1.00 75.69 85 LEU A O 1
ATOM 710 N N . TRP A 1 86 ? 16.234 -9.012 -14.590 1.00 69.94 86 TRP A N 1
ATOM 711 C CA . TRP A 1 86 ? 17.684 -8.918 -14.383 1.00 69.94 86 TRP A CA 1
ATOM 712 C C . TRP A 1 86 ? 18.398 -10.283 -14.402 1.00 69.94 86 TRP A C 1
ATOM 714 O O . TRP A 1 86 ? 19.609 -10.346 -14.197 1.00 69.94 86 TRP A O 1
ATOM 724 N N . LYS A 1 87 ? 17.712 -11.403 -14.665 1.00 65.31 87 LYS A N 1
ATOM 725 C CA . LYS A 1 87 ? 18.452 -12.624 -14.998 1.00 65.31 87 LYS A CA 1
ATOM 726 C C . LYS A 1 87 ? 19.180 -12.398 -16.327 1.00 65.31 87 LYS A C 1
ATOM 728 O O . LYS A 1 87 ? 18.503 -12.117 -17.316 1.00 65.31 87 LYS A O 1
ATOM 733 N N . PRO A 1 88 ? 20.520 -12.506 -16.376 1.00 56.22 88 PRO A N 1
ATOM 734 C CA . PRO A 1 88 ? 21.184 -12.588 -17.662 1.00 56.22 88 PRO A CA 1
ATOM 735 C C . PRO A 1 88 ? 20.590 -13.800 -18.388 1.00 56.22 88 PRO A C 1
ATOM 737 O O . PRO A 1 88 ? 20.457 -14.875 -17.803 1.00 56.22 88 PRO A O 1
ATOM 740 N N . LEU A 1 89 ? 20.140 -13.596 -19.624 1.00 52.12 89 LEU A N 1
ATOM 741 C CA . LEU A 1 89 ? 20.024 -14.700 -20.565 1.00 52.12 89 LEU A CA 1
ATOM 742 C C . LEU A 1 89 ? 21.465 -15.164 -20.779 1.00 52.12 89 LEU A C 1
ATOM 744 O O . LEU A 1 89 ? 22.249 -14.413 -21.361 1.00 52.12 89 LEU A O 1
ATOM 748 N N . ASP A 1 90 ? 21.814 -16.299 -20.173 1.00 48.94 90 ASP A N 1
ATOM 749 C CA . ASP A 1 90 ? 23.080 -16.992 -20.427 1.00 48.94 90 ASP A CA 1
ATOM 750 C C . ASP A 1 90 ? 23.254 -17.273 -21.930 1.00 48.94 90 ASP A C 1
ATOM 752 O O . ASP A 1 90 ? 22.239 -17.602 -22.597 1.00 48.94 90 ASP A O 1
#